Protein AF-A0A9E4Q6A4-F1 (afdb_monomer_lite)

pLDDT: mean 82.92, std 19.3, range [40.25, 98.31]

Foldseek 3Di:
DDDPDPPDQPADLLLLQLLLCLLCLCVPFQVVCCVPPDPPPVSLVCSLVSLCVQLVVCLVVVNLQSVLSSNVSSVLSVLLSVLRVQLVVCVVPVVRNVVSVVVSVVSSVLSNVSSVCSNSNHDDADPPCRVVSSVVSVVVSP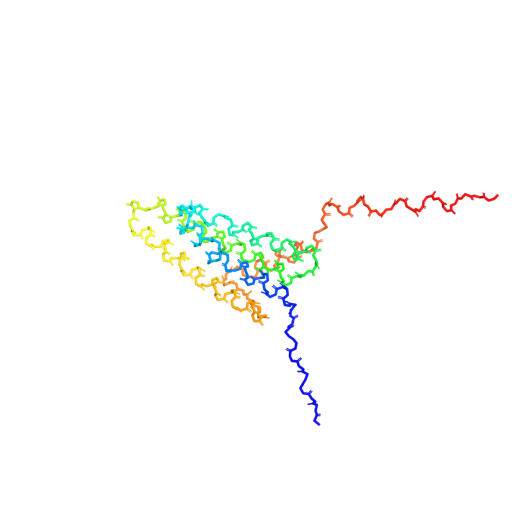DDDPPPPPDDDPPPPPPPDDD

Radius of gyration: 21.28 Å; chains: 1; bounding box: 81×31×68 Å

Structure (mmCIF, N/CA/C/O backbone):
data_AF-A0A9E4Q6A4-F1
#
_entry.id   AF-A0A9E4Q6A4-F1
#
loop_
_atom_site.group_PDB
_atom_site.id
_atom_site.type_symbol
_atom_site.label_atom_id
_atom_site.label_alt_id
_atom_site.label_comp_id
_atom_site.label_asym_id
_atom_site.label_entity_id
_atom_site.label_seq_id
_atom_site.pdbx_PDB_ins_code
_atom_site.Cartn_x
_atom_site.Cartn_y
_atom_site.Cartn_z
_atom_site.occupancy
_atom_site.B_iso_or_equiv
_atom_site.auth_seq_id
_atom_site.auth_comp_id
_atom_site.auth_asym_id
_atom_site.auth_atom_id
_atom_site.pdbx_PDB_model_num
ATOM 1 N N . MET A 1 1 ? -1.213 -2.544 -46.686 1.00 44.03 1 MET A N 1
ATOM 2 C CA . MET A 1 1 ? -1.737 -2.815 -45.328 1.00 44.03 1 MET A CA 1
ATOM 3 C C . MET A 1 1 ? -0.562 -3.008 -44.377 1.00 44.03 1 MET A C 1
ATOM 5 O O . MET A 1 1 ? 0.180 -3.966 -44.551 1.00 44.03 1 MET A O 1
ATOM 9 N N . ARG A 1 2 ? -0.339 -2.091 -43.422 1.00 42.56 2 ARG A N 1
ATOM 10 C CA . ARG A 1 2 ? 0.603 -2.327 -42.311 1.00 42.56 2 ARG A CA 1
ATOM 11 C C . ARG A 1 2 ? -0.018 -3.387 -41.399 1.00 42.56 2 ARG A C 1
ATOM 13 O O . ARG A 1 2 ? -1.172 -3.226 -41.010 1.00 42.56 2 ARG A O 1
ATOM 20 N N . LYS A 1 3 ? 0.718 -4.455 -41.075 1.00 40.25 3 LYS A N 1
ATOM 21 C CA . LYS A 1 3 ? 0.334 -5.345 -39.969 1.00 40.25 3 LYS A CA 1
ATOM 22 C C . LYS A 1 3 ? 0.205 -4.478 -38.706 1.00 40.25 3 LYS A C 1
ATOM 24 O O . LYS A 1 3 ? 1.105 -3.663 -38.490 1.00 40.25 3 LYS A O 1
ATOM 29 N N . PRO A 1 4 ? -0.869 -4.600 -37.906 1.00 48.72 4 PRO A N 1
ATOM 30 C CA . PRO A 1 4 ? -0.886 -3.970 -36.597 1.00 48.72 4 PRO A CA 1
ATOM 31 C C . PRO A 1 4 ? 0.289 -4.557 -35.813 1.00 48.72 4 PRO A C 1
ATOM 33 O O . PRO A 1 4 ? 0.402 -5.779 -35.691 1.00 48.72 4 PRO A O 1
ATOM 36 N N . GLU A 1 5 ? 1.210 -3.702 -35.369 1.00 50.47 5 GLU A N 1
ATOM 37 C CA . GLU A 1 5 ? 2.232 -4.135 -34.424 1.00 50.47 5 GLU A CA 1
ATOM 38 C C . GLU A 1 5 ? 1.514 -4.721 -33.205 1.00 50.47 5 GLU A C 1
ATOM 40 O O . GLU A 1 5 ? 0.517 -4.143 -32.753 1.00 50.47 5 GLU A O 1
ATOM 45 N N . PRO A 1 6 ? 1.954 -5.881 -32.686 1.00 44.22 6 PRO A N 1
ATOM 46 C CA . PRO A 1 6 ? 1.405 -6.375 -31.440 1.00 44.22 6 PRO A CA 1
ATOM 47 C C . PRO A 1 6 ? 1.612 -5.272 -30.406 1.00 44.22 6 PRO A C 1
ATOM 49 O O . PRO A 1 6 ? 2.735 -4.809 -30.224 1.00 44.22 6 PRO A O 1
ATOM 52 N N . ALA A 1 7 ? 0.527 -4.825 -29.771 1.00 47.56 7 ALA A N 1
ATOM 53 C CA . ALA A 1 7 ? 0.570 -3.853 -28.690 1.00 47.56 7 ALA A CA 1
ATOM 54 C C . ALA A 1 7 ? 1.338 -4.473 -27.513 1.00 47.56 7 ALA A C 1
ATOM 56 O O . ALA A 1 7 ? 0.759 -5.044 -26.589 1.00 47.56 7 ALA A O 1
ATOM 57 N N . THR A 1 8 ? 2.667 -4.450 -27.578 1.00 53.56 8 THR A N 1
ATOM 58 C CA . THR A 1 8 ? 3.526 -4.851 -26.476 1.00 53.56 8 THR A CA 1
ATOM 59 C C . THR A 1 8 ? 3.247 -3.870 -25.356 1.00 53.56 8 THR A C 1
ATOM 61 O O . THR A 1 8 ? 3.462 -2.669 -25.525 1.00 53.56 8 THR A O 1
ATOM 64 N N . ALA A 1 9 ? 2.708 -4.370 -24.241 1.00 57.81 9 ALA A N 1
ATOM 65 C CA . ALA A 1 9 ? 2.470 -3.553 -23.061 1.00 57.81 9 ALA A CA 1
ATOM 66 C C . ALA A 1 9 ? 3.745 -2.740 -22.753 1.00 57.81 9 ALA A C 1
ATOM 68 O O . ALA A 1 9 ? 4.829 -3.329 -22.737 1.00 57.81 9 ALA A O 1
ATOM 69 N N . PRO A 1 10 ? 3.638 -1.420 -22.528 1.00 69.75 10 PRO A N 1
ATOM 70 C CA . PRO A 1 10 ? 4.793 -0.517 -22.475 1.00 69.75 10 PRO A CA 1
ATOM 71 C C . PRO A 1 10 ? 5.770 -0.826 -21.329 1.00 69.75 10 PRO A C 1
ATOM 73 O O . PRO A 1 10 ? 6.907 -0.360 -21.347 1.00 69.75 10 PRO A O 1
ATOM 76 N N . TYR A 1 11 ? 5.350 -1.639 -20.353 1.00 84.19 11 TYR A N 1
ATOM 77 C CA . TYR A 1 11 ? 6.129 -2.018 -19.177 1.00 84.19 11 TYR A CA 1
ATOM 78 C C . TYR A 1 11 ? 6.289 -3.531 -19.058 1.00 84.19 11 TYR A C 1
ATOM 80 O O . TYR A 1 11 ? 5.401 -4.312 -19.422 1.00 84.19 11 TYR A O 1
ATOM 88 N N . SER A 1 12 ? 7.415 -3.951 -18.479 1.00 89.31 12 SER A N 1
ATOM 89 C CA . SER A 1 12 ? 7.722 -5.368 -18.304 1.00 89.31 12 SER A CA 1
ATOM 90 C C . SER A 1 12 ? 6.685 -6.071 -17.416 1.00 89.31 12 SER A C 1
ATOM 92 O O . SER A 1 12 ? 6.139 -5.496 -16.473 1.00 89.31 12 SER A O 1
ATOM 94 N N . ILE A 1 13 ? 6.433 -7.361 -17.674 1.00 92.44 13 ILE A N 1
ATOM 95 C CA . ILE A 1 13 ? 5.513 -8.180 -16.858 1.00 92.44 13 ILE A CA 1
ATOM 96 C C . ILE A 1 13 ? 5.923 -8.159 -15.377 1.00 92.44 13 ILE A C 1
ATOM 98 O O . ILE A 1 13 ? 5.068 -8.160 -14.492 1.00 92.44 13 ILE A O 1
ATOM 102 N N . ILE A 1 14 ? 7.230 -8.117 -15.109 1.00 93.62 14 ILE A N 1
ATOM 103 C CA . ILE A 1 14 ? 7.789 -8.078 -13.756 1.00 93.62 14 ILE A CA 1
ATOM 104 C C . ILE A 1 14 ? 7.408 -6.770 -13.055 1.00 93.62 14 ILE A C 1
ATOM 106 O O . ILE A 1 14 ? 6.966 -6.813 -11.907 1.00 93.62 14 ILE A O 1
ATOM 110 N N . GLU A 1 15 ? 7.533 -5.625 -13.733 1.00 93.50 15 GLU A N 1
ATOM 111 C CA . GLU A 1 15 ? 7.098 -4.340 -13.181 1.00 93.50 15 GLU A CA 1
ATOM 112 C C . GLU A 1 15 ? 5.597 -4.325 -12.919 1.00 93.50 15 GLU A C 1
ATOM 114 O O . GLU A 1 15 ? 5.175 -3.974 -11.822 1.00 93.50 15 GLU A O 1
ATOM 119 N N . ARG A 1 16 ? 4.792 -4.767 -13.890 1.00 94.94 16 ARG A N 1
ATOM 120 C CA . ARG A 1 16 ? 3.326 -4.789 -13.778 1.00 94.94 16 ARG A CA 1
ATOM 121 C C . ARG A 1 16 ? 2.862 -5.607 -12.579 1.00 94.94 16 ARG A C 1
ATOM 123 O O . ARG A 1 16 ? 2.084 -5.131 -11.757 1.00 94.94 16 ARG A O 1
ATOM 130 N N . ARG A 1 17 ? 3.387 -6.828 -12.441 1.00 96.00 17 ARG A N 1
ATOM 131 C CA . ARG A 1 17 ? 3.049 -7.726 -11.329 1.00 96.00 17 ARG A CA 1
ATOM 132 C C . ARG A 1 17 ? 3.532 -7.186 -9.990 1.00 96.00 17 ARG A C 1
ATOM 134 O O . ARG A 1 17 ? 2.765 -7.198 -9.036 1.00 96.00 17 ARG A O 1
ATOM 141 N N . GLY A 1 18 ? 4.775 -6.710 -9.900 1.00 95.50 18 GLY A N 1
ATOM 142 C CA . GL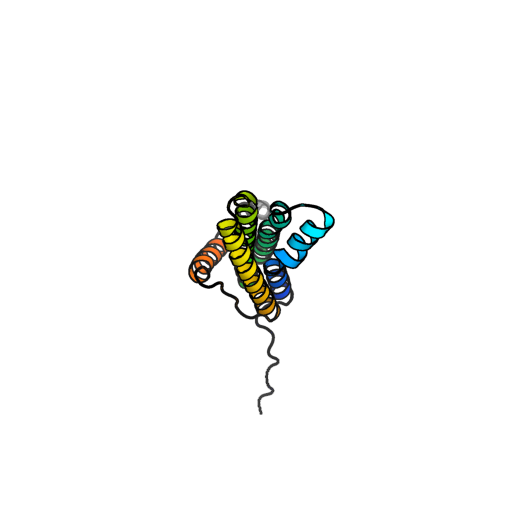Y A 1 18 ? 5.293 -6.204 -8.628 1.00 95.50 18 GLY A CA 1
ATOM 143 C C . GLY A 1 18 ? 4.566 -4.940 -8.165 1.00 95.50 18 GLY A C 1
ATOM 144 O O . GLY A 1 18 ? 4.210 -4.850 -6.994 1.00 95.50 18 GLY A O 1
ATOM 145 N N . SER A 1 19 ? 4.263 -4.011 -9.074 1.00 95.62 19 SER A N 1
ATOM 146 C CA . SER A 1 19 ? 3.440 -2.833 -8.773 1.00 95.62 19 SER A CA 1
ATOM 147 C C . SER A 1 19 ? 2.028 -3.233 -8.340 1.00 95.62 19 SER A C 1
ATOM 149 O O . SER A 1 19 ? 1.553 -2.776 -7.301 1.00 95.62 19 SER A O 1
ATOM 151 N N . SER A 1 20 ? 1.395 -4.164 -9.060 1.00 97.06 20 SER A N 1
ATOM 152 C CA . SER A 1 20 ? 0.073 -4.693 -8.712 1.00 97.06 20 SER A CA 1
ATOM 153 C C . SER A 1 20 ? 0.040 -5.297 -7.305 1.00 97.06 20 SER A C 1
ATOM 155 O O . SER A 1 20 ? -0.842 -4.959 -6.512 1.00 97.06 20 SER A O 1
ATOM 157 N N . VAL A 1 21 ? 1.040 -6.113 -6.951 1.00 97.50 21 VAL A N 1
ATOM 158 C CA . VAL A 1 21 ? 1.191 -6.690 -5.605 1.00 97.50 21 VAL A CA 1
ATOM 159 C C . VAL A 1 21 ? 1.399 -5.603 -4.551 1.00 97.50 21 VAL A C 1
ATOM 161 O O . VAL A 1 21 ? 0.794 -5.676 -3.485 1.00 97.50 21 VAL A O 1
ATOM 164 N N . ALA A 1 22 ? 2.201 -4.574 -4.839 1.00 97.38 22 ALA A N 1
ATOM 165 C CA . ALA A 1 22 ? 2.420 -3.469 -3.908 1.00 97.38 22 ALA A CA 1
ATOM 166 C C . ALA A 1 22 ? 1.102 -2.744 -3.569 1.00 97.38 22 ALA A C 1
ATOM 168 O O . ALA A 1 22 ? 0.819 -2.477 -2.399 1.00 97.38 22 ALA A O 1
ATOM 169 N N . HIS A 1 23 ? 0.255 -2.476 -4.569 1.00 97.56 23 HIS A N 1
ATOM 170 C CA . HIS A 1 23 ? -1.062 -1.862 -4.359 1.00 97.56 23 HIS A CA 1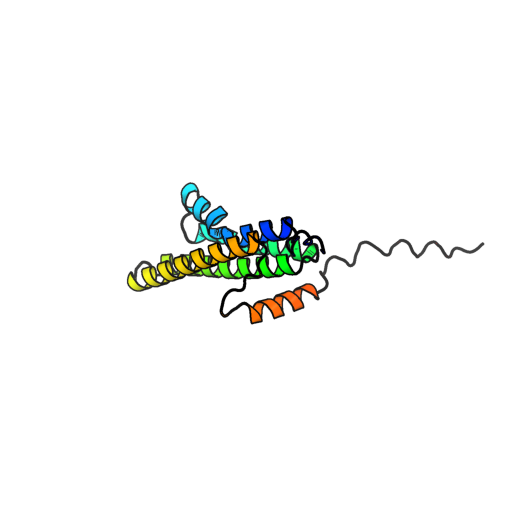
ATOM 171 C C . HIS A 1 23 ? -2.073 -2.807 -3.693 1.00 97.56 23 HIS A C 1
ATOM 173 O O . HIS A 1 23 ? -2.928 -2.349 -2.933 1.00 97.56 23 HIS A O 1
ATOM 179 N N . ALA A 1 24 ? -1.965 -4.115 -3.926 1.00 97.56 24 ALA A N 1
ATOM 180 C CA . ALA A 1 24 ? -2.813 -5.130 -3.304 1.00 97.56 24 ALA A CA 1
ATOM 181 C C . ALA A 1 24 ? -2.333 -5.570 -1.908 1.00 97.56 24 ALA A C 1
ATOM 183 O O . ALA A 1 24 ? -2.911 -6.493 -1.341 1.00 97.56 24 ALA A O 1
ATOM 184 N N . GLY A 1 25 ? -1.314 -4.925 -1.325 1.00 96.62 25 GLY A N 1
ATOM 185 C CA . GLY A 1 25 ? -0.703 -5.340 -0.056 1.00 96.62 25 GLY A CA 1
ATOM 186 C C . GLY A 1 25 ? -1.704 -5.552 1.086 1.00 96.62 25 GLY A C 1
ATOM 187 O O . GLY A 1 25 ? -1.676 -6.589 1.739 1.00 96.62 25 GLY A O 1
ATOM 188 N N . ALA A 1 26 ? -2.655 -4.636 1.276 1.00 96.38 26 ALA A N 1
ATOM 189 C CA . ALA A 1 26 ? -3.733 -4.803 2.254 1.00 96.38 26 ALA A CA 1
ATOM 190 C C . ALA A 1 26 ? -4.563 -6.086 2.044 1.00 96.38 26 ALA A C 1
ATOM 192 O O . ALA A 1 26 ? -4.918 -6.735 3.020 1.00 96.38 26 ALA A O 1
ATOM 193 N N . LEU A 1 27 ? -4.837 -6.481 0.796 1.00 98.00 27 LEU A N 1
ATOM 194 C CA . LEU A 1 27 ? -5.592 -7.698 0.479 1.00 98.00 27 LEU A CA 1
ATOM 195 C C . LEU A 1 27 ? -4.739 -8.962 0.617 1.00 98.00 27 LEU A C 1
ATOM 197 O O . LEU A 1 27 ? -5.217 -9.971 1.117 1.00 98.00 27 LEU A O 1
ATOM 201 N N . LEU A 1 28 ? -3.490 -8.916 0.153 1.00 97.81 28 LEU A N 1
ATOM 202 C CA . LEU A 1 28 ? -2.616 -10.090 0.069 1.00 97.81 28 LEU A CA 1
ATOM 203 C C . LEU A 1 28 ? -1.848 -10.376 1.363 1.00 97.81 28 LEU A C 1
ATOM 205 O O . LEU A 1 28 ? -1.373 -11.490 1.553 1.00 97.81 28 LEU A O 1
ATOM 209 N N . ILE A 1 29 ? -1.684 -9.370 2.223 1.00 97.25 29 ILE A N 1
ATOM 210 C CA . ILE A 1 29 ? -0.889 -9.449 3.453 1.00 97.25 29 ILE A CA 1
ATOM 211 C C . ILE A 1 29 ? -1.744 -9.026 4.645 1.00 97.25 29 ILE A C 1
ATOM 213 O O . ILE A 1 29 ? -1.936 -9.821 5.557 1.00 97.25 29 ILE A O 1
ATOM 217 N N . GLY A 1 30 ? -2.294 -7.808 4.619 1.00 96.69 30 GLY A N 1
ATOM 218 C CA . GLY A 1 30 ? -3.015 -7.232 5.760 1.00 96.69 30 GLY A CA 1
ATOM 219 C C . GLY A 1 30 ? -4.201 -8.079 6.225 1.00 96.69 30 GLY A C 1
ATOM 220 O O . GLY A 1 30 ? -4.236 -8.516 7.371 1.00 96.69 30 GLY A O 1
ATOM 221 N N . ILE A 1 31 ? -5.142 -8.364 5.321 1.00 96.31 31 ILE A N 1
ATOM 222 C CA . ILE A 1 31 ? -6.339 -9.166 5.612 1.00 96.31 31 ILE A CA 1
ATOM 223 C C . ILE A 1 31 ? -5.971 -10.591 6.060 1.00 96.31 31 ILE A C 1
ATOM 225 O O . ILE A 1 31 ? -6.450 -10.999 7.115 1.00 96.31 31 ILE A O 1
ATOM 229 N N . PRO A 1 32 ? -5.110 -11.350 5.351 1.00 97.69 32 PRO A N 1
ATOM 230 C CA . PRO A 1 32 ? -4.665 -12.656 5.832 1.00 97.69 32 PRO A CA 1
ATOM 231 C C . PRO A 1 32 ? -4.028 -12.605 7.224 1.00 97.69 32 PRO A C 1
ATOM 233 O O . PRO A 1 32 ? -4.344 -13.442 8.065 1.00 97.69 32 PRO A O 1
ATOM 236 N N . LEU A 1 33 ? -3.183 -11.607 7.509 1.00 97.25 33 LEU A N 1
ATOM 237 C CA . LEU A 1 33 ? -2.620 -11.436 8.849 1.00 97.25 33 LEU A CA 1
ATOM 238 C C . LEU A 1 33 ? -3.709 -11.167 9.889 1.00 97.25 33 LEU A C 1
ATOM 240 O O . LEU A 1 33 ? -3.637 -11.743 10.969 1.00 97.25 33 LEU A O 1
ATOM 244 N N . THR A 1 34 ? -4.734 -10.380 9.552 1.00 96.56 34 THR A N 1
ATOM 245 C CA . THR A 1 34 ? -5.904 -10.176 10.417 1.00 96.56 34 THR A CA 1
ATOM 246 C C . THR A 1 34 ? -6.664 -11.457 10.714 1.00 96.56 34 THR A C 1
ATOM 248 O O . THR A 1 34 ? -7.034 -11.694 11.855 1.00 96.56 34 THR A O 1
ATOM 251 N N . VAL A 1 35 ? -6.895 -12.292 9.705 1.00 95.94 35 VAL A N 1
ATOM 252 C CA . VAL A 1 35 ? -7.706 -13.505 9.870 1.00 95.94 35 VAL A CA 1
ATOM 253 C C . VAL A 1 35 ? -6.983 -14.571 10.694 1.00 95.94 35 VAL A C 1
ATOM 255 O O . VAL A 1 35 ? -7.632 -15.299 11.440 1.00 95.94 35 VAL A O 1
ATOM 258 N N . PHE A 1 36 ? -5.659 -14.687 10.556 1.00 96.06 36 PHE A N 1
ATOM 259 C CA . PHE A 1 36 ? -4.926 -15.843 11.078 1.00 96.06 36 PHE A CA 1
ATOM 260 C C . PHE A 1 36 ? -3.948 -15.540 12.222 1.00 96.06 36 PHE A C 1
ATOM 262 O O . PHE A 1 36 ? -3.583 -16.477 12.929 1.00 96.06 36 PHE A O 1
ATOM 269 N N . PHE A 1 37 ? -3.484 -14.294 12.403 1.00 95.31 37 PHE A N 1
ATOM 270 C CA . PHE A 1 37 ? -2.304 -14.038 13.247 1.00 95.31 37 PHE A CA 1
ATOM 271 C C . PHE A 1 37 ? -2.351 -12.794 14.147 1.00 95.31 37 PHE A C 1
ATOM 273 O O . PHE A 1 37 ? -1.837 -12.861 15.261 1.00 95.31 37 PHE A O 1
ATOM 280 N N . LEU A 1 38 ? -2.858 -11.649 13.676 1.00 95.06 38 LEU A N 1
ATOM 281 C CA . LEU A 1 38 ? -2.672 -10.344 14.328 1.00 95.06 38 LEU A CA 1
ATOM 282 C C . LEU A 1 38 ? -3.916 -9.466 14.234 1.00 95.06 38 LEU A C 1
ATOM 284 O O . LEU A 1 38 ? -4.444 -9.267 13.149 1.00 95.06 38 LEU A O 1
ATOM 288 N N . ASP A 1 39 ? -4.295 -8.807 15.321 1.00 94.88 39 ASP A N 1
ATOM 289 C CA . ASP A 1 39 ? -5.392 -7.842 15.273 1.00 94.88 39 ASP A CA 1
ATOM 290 C C . ASP A 1 39 ? -5.002 -6.531 14.553 1.00 94.88 39 ASP A C 1
ATOM 292 O O . ASP A 1 39 ? -3.830 -6.117 14.545 1.00 94.88 39 ASP A O 1
ATOM 296 N N . PRO A 1 40 ? -5.976 -5.824 13.947 1.00 93.56 40 PRO A N 1
ATOM 297 C CA . PRO A 1 40 ? -5.772 -4.460 13.484 1.00 93.56 40 PRO A CA 1
ATOM 298 C C . PRO A 1 40 ? -5.371 -3.526 14.644 1.00 93.56 40 PRO A C 1
ATOM 300 O O . PRO A 1 40 ? -5.839 -3.694 15.768 1.00 93.56 40 PRO A O 1
ATOM 303 N N . PRO A 1 41 ? -4.539 -2.502 14.388 1.00 95.94 41 PRO A N 1
ATOM 304 C CA . PRO A 1 41 ? -4.010 -2.118 13.080 1.00 95.94 41 PRO A CA 1
ATOM 305 C C . PRO A 1 41 ? -2.727 -2.862 12.681 1.00 95.94 41 PRO A C 1
ATOM 307 O O . PRO A 1 41 ? -2.268 -2.721 11.548 1.00 95.94 41 PRO A O 1
ATOM 310 N N . PHE A 1 42 ? -2.117 -3.624 13.592 1.00 96.94 42 PHE A N 1
ATOM 311 C CA . PHE A 1 42 ? -0.758 -4.145 13.427 1.00 96.94 42 PHE A CA 1
ATOM 312 C C . PHE A 1 42 ? -0.626 -5.166 12.296 1.00 96.94 42 PHE A C 1
ATOM 314 O O . PHE A 1 42 ? 0.427 -5.230 11.661 1.00 96.94 42 PHE A O 1
ATOM 321 N N . SER A 1 43 ? -1.702 -5.876 11.960 1.00 97.06 43 SER A N 1
ATOM 322 C CA . SER A 1 43 ? -1.770 -6.718 10.761 1.00 97.06 43 SER A CA 1
ATOM 323 C C . SER A 1 43 ? -1.459 -5.972 9.454 1.00 97.06 43 SER A C 1
ATOM 325 O O . SER A 1 43 ? -0.928 -6.568 8.520 1.00 97.06 43 SER A O 1
ATOM 327 N N . PHE A 1 44 ? -1.723 -4.662 9.378 1.00 97.19 44 PHE A N 1
ATOM 328 C CA . PHE A 1 44 ? -1.465 -3.837 8.191 1.00 97.19 44 PHE A CA 1
ATOM 329 C C . PHE A 1 44 ? -0.075 -3.187 8.181 1.00 97.19 44 PHE A C 1
ATOM 331 O O . PHE A 1 44 ? 0.336 -2.651 7.151 1.00 97.19 44 PHE A O 1
ATOM 338 N N . ALA A 1 45 ? 0.679 -3.246 9.283 1.00 97.44 45 ALA A N 1
ATOM 339 C CA . ALA A 1 45 ? 2.001 -2.623 9.386 1.00 97.44 45 ALA A CA 1
ATOM 340 C C . ALA A 1 45 ? 3.030 -3.128 8.342 1.00 97.44 45 ALA A C 1
ATOM 342 O O . ALA A 1 45 ? 3.810 -2.314 7.837 1.00 97.44 45 ALA A O 1
ATOM 343 N N . PRO A 1 46 ? 3.046 -4.418 7.940 1.00 97.81 46 PRO A N 1
ATOM 344 C CA . PRO A 1 46 ? 3.980 -4.900 6.918 1.00 97.81 46 PRO A CA 1
ATOM 345 C C . PRO A 1 46 ? 3.691 -4.375 5.504 1.00 97.81 46 PRO A C 1
ATOM 347 O O . PRO A 1 46 ? 4.607 -4.291 4.685 1.00 97.81 46 PRO A O 1
ATOM 350 N N . CYS A 1 47 ? 2.442 -4.009 5.199 1.00 97.81 47 CYS A N 1
ATOM 351 C CA . CYS A 1 47 ? 2.005 -3.599 3.862 1.00 97.81 47 CYS A CA 1
ATOM 352 C C . CYS A 1 47 ? 2.830 -2.432 3.273 1.00 97.81 47 CYS A C 1
ATOM 354 O O . CYS A 1 47 ? 3.387 -2.601 2.181 1.00 97.81 47 CYS A O 1
ATOM 356 N N . PRO A 1 48 ? 2.984 -1.272 3.953 1.00 97.50 48 PRO A N 1
ATOM 357 C CA . PRO A 1 48 ? 3.797 -0.170 3.434 1.00 97.50 48 PRO A CA 1
ATOM 358 C C . PRO A 1 48 ? 5.276 -0.527 3.285 1.00 97.50 48 PRO A C 1
ATOM 360 O O . PRO A 1 48 ? 5.919 -0.069 2.336 1.00 97.50 48 PRO A O 1
ATOM 363 N N . VAL A 1 49 ? 5.811 -1.359 4.185 1.00 97.94 49 VAL A N 1
ATOM 364 C CA . VAL A 1 49 ? 7.213 -1.799 4.160 1.00 97.94 49 VAL A CA 1
ATOM 365 C C . VAL A 1 49 ? 7.473 -2.676 2.942 1.00 97.94 49 VAL A C 1
ATOM 367 O O . VAL A 1 49 ? 8.414 -2.426 2.191 1.00 97.94 49 VAL A O 1
ATOM 370 N N . ILE A 1 50 ? 6.624 -3.673 2.696 1.00 98.06 50 ILE A N 1
ATOM 371 C CA . ILE A 1 50 ? 6.771 -4.580 1.554 1.00 98.06 50 ILE A CA 1
ATOM 372 C C . ILE A 1 50 ? 6.631 -3.809 0.237 1.00 98.06 50 ILE A C 1
ATOM 374 O O . ILE A 1 50 ? 7.472 -3.962 -0.650 1.00 98.06 50 ILE A O 1
ATOM 378 N N . ALA A 1 51 ? 5.651 -2.909 0.130 1.00 97.62 51 ALA A N 1
ATOM 379 C CA . ALA A 1 51 ? 5.509 -2.036 -1.034 1.00 97.62 51 ALA A CA 1
ATOM 380 C C . ALA A 1 51 ? 6.756 -1.153 -1.260 1.00 97.62 51 ALA A C 1
ATOM 382 O O . ALA A 1 51 ? 7.238 -1.036 -2.390 1.00 97.62 51 ALA A O 1
ATOM 383 N N . TYR A 1 52 ? 7.352 -0.607 -0.192 1.00 97.69 52 TYR A N 1
ATOM 384 C CA . TYR A 1 52 ? 8.612 0.139 -0.279 1.00 97.69 52 TYR A CA 1
ATOM 385 C C . TYR A 1 52 ? 9.782 -0.734 -0.754 1.00 97.69 52 TYR A C 1
ATOM 387 O O . TYR A 1 52 ? 10.589 -0.303 -1.581 1.00 97.69 52 TYR A O 1
ATOM 395 N N . LEU A 1 53 ? 9.892 -1.970 -0.261 1.00 98.00 53 LEU A N 1
ATOM 396 C CA . LEU A 1 53 ? 10.942 -2.902 -0.679 1.00 98.00 53 LEU A CA 1
ATOM 397 C C . LEU A 1 53 ? 10.811 -3.278 -2.160 1.00 98.00 53 LEU A C 1
ATOM 399 O O . LEU A 1 53 ? 11.826 -3.342 -2.862 1.00 98.00 53 LEU A O 1
ATOM 403 N N . ILE A 1 54 ? 9.583 -3.443 -2.658 1.00 96.31 54 ILE A N 1
ATOM 404 C CA . ILE A 1 54 ? 9.299 -3.619 -4.088 1.00 96.31 54 ILE A CA 1
ATOM 405 C C . ILE A 1 54 ? 9.774 -2.388 -4.873 1.00 96.31 54 ILE A C 1
ATOM 407 O O . ILE A 1 54 ? 10.552 -2.523 -5.821 1.00 96.31 54 ILE A O 1
ATOM 411 N N . ALA A 1 55 ? 9.401 -1.183 -4.434 1.00 94.88 55 ALA A N 1
ATOM 412 C CA . ALA A 1 55 ? 9.825 0.067 -5.065 1.00 94.88 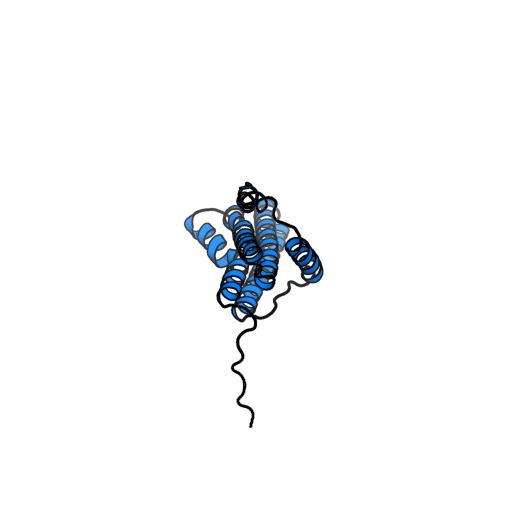55 ALA A CA 1
ATOM 413 C C . ALA A 1 55 ? 11.357 0.201 -5.122 1.00 94.88 55 ALA A C 1
ATOM 415 O O . ALA A 1 55 ? 11.941 0.533 -6.158 1.00 94.88 55 ALA A O 1
ATOM 416 N N . ARG A 1 56 ? 12.034 -0.120 -4.014 1.00 94.56 56 ARG A N 1
ATOM 417 C CA . ARG A 1 56 ? 13.497 -0.122 -3.909 1.00 94.56 56 ARG A CA 1
ATOM 418 C C . ARG A 1 56 ? 14.134 -1.145 -4.849 1.00 94.56 56 ARG A C 1
ATOM 420 O O . ARG A 1 56 ? 15.163 -0.843 -5.453 1.00 94.56 56 ARG A O 1
ATOM 427 N N . SER A 1 57 ? 13.545 -2.333 -4.981 1.00 95.00 57 SER A N 1
ATOM 428 C CA . SER A 1 57 ? 14.005 -3.372 -5.909 1.00 95.00 57 SER A CA 1
ATOM 429 C C . SER A 1 57 ? 13.954 -2.886 -7.360 1.00 95.00 57 SER A C 1
ATOM 431 O O . SER A 1 57 ? 14.945 -3.006 -8.083 1.00 95.00 57 SER A O 1
ATOM 433 N N . PHE A 1 58 ? 12.853 -2.249 -7.769 1.00 93.69 58 PHE A N 1
ATOM 434 C CA . PHE A 1 58 ? 12.727 -1.657 -9.103 1.00 93.69 58 PHE A CA 1
ATOM 435 C C . PHE A 1 58 ? 13.713 -0.514 -9.337 1.00 93.69 58 PHE A C 1
ATOM 437 O O . PHE A 1 58 ? 14.399 -0.495 -10.361 1.00 93.69 58 PHE A O 1
ATOM 444 N N . ARG A 1 59 ? 13.880 0.378 -8.353 1.00 91.56 59 ARG A N 1
ATOM 445 C CA . ARG A 1 59 ? 14.851 1.477 -8.431 1.00 91.56 59 ARG A CA 1
ATOM 446 C C . ARG A 1 59 ? 16.272 0.964 -8.672 1.00 91.56 59 ARG A C 1
ATOM 448 O O . ARG A 1 59 ? 16.967 1.473 -9.546 1.00 91.56 59 ARG A O 1
ATOM 455 N N . ARG A 1 60 ? 16.693 -0.087 -7.956 1.00 89.94 60 ARG A N 1
ATOM 456 C CA . ARG A 1 60 ? 18.020 -0.715 -8.127 1.00 89.94 60 ARG A CA 1
ATOM 457 C C . ARG A 1 60 ? 18.249 -1.276 -9.531 1.00 89.94 60 ARG A C 1
ATOM 459 O O . ARG A 1 60 ? 19.384 -1.304 -9.995 1.00 89.94 60 ARG A O 1
ATOM 466 N N . ARG A 1 61 ? 17.178 -1.689 -10.211 1.00 89.75 61 ARG A N 1
ATOM 467 C CA . ARG A 1 61 ? 17.195 -2.192 -11.593 1.00 89.75 61 ARG A CA 1
ATOM 468 C C . ARG A 1 61 ? 16.983 -1.091 -12.640 1.00 89.75 61 ARG A C 1
ATOM 470 O O . ARG A 1 61 ? 16.889 -1.409 -13.817 1.00 89.75 61 ARG A O 1
ATOM 477 N N . LYS A 1 62 ? 16.919 0.184 -12.227 1.00 87.88 62 LYS A N 1
ATOM 478 C CA . LYS A 1 62 ? 16.610 1.350 -13.079 1.00 87.88 62 LYS A CA 1
ATOM 479 C C . LYS A 1 62 ? 15.239 1.271 -13.769 1.00 87.88 62 LYS A C 1
ATOM 481 O O . LYS A 1 62 ? 15.034 1.853 -14.828 1.00 87.88 62 LYS A O 1
ATOM 486 N N . LEU A 1 63 ? 14.290 0.580 -13.143 1.00 88.12 63 LEU A N 1
ATOM 487 C CA . LEU A 1 63 ? 12.912 0.447 -13.610 1.00 88.12 63 LEU A CA 1
ATOM 488 C C . LEU A 1 63 ? 12.080 1.592 -13.020 1.00 88.12 63 LEU A C 1
ATOM 490 O O . LEU A 1 63 ? 11.522 1.478 -11.927 1.00 88.12 63 LEU A O 1
ATOM 494 N N . ALA A 1 64 ? 12.100 2.742 -13.700 1.00 88.19 64 ALA A N 1
ATOM 495 C CA . ALA A 1 64 ? 11.550 3.998 -13.186 1.00 88.19 64 ALA A CA 1
ATOM 496 C C . ALA A 1 64 ? 10.037 3.930 -12.937 1.00 88.19 64 ALA A C 1
ATOM 498 O O . ALA A 1 64 ? 9.566 4.403 -11.902 1.00 88.19 64 ALA A O 1
ATOM 499 N N . TRP A 1 65 ? 9.294 3.302 -13.852 1.00 90.31 65 TRP A N 1
ATOM 500 C CA . TRP A 1 65 ? 7.846 3.154 -13.735 1.00 90.31 65 TRP A CA 1
ATOM 501 C C . TRP A 1 65 ? 7.469 2.269 -12.544 1.00 90.31 65 TRP A C 1
ATOM 503 O O . TRP A 1 65 ? 6.737 2.714 -11.660 1.00 90.31 65 TRP A O 1
ATOM 513 N N . GLY A 1 66 ? 8.048 1.065 -12.447 1.00 91.25 66 GLY A N 1
ATOM 514 C CA . GLY A 1 66 ? 7.823 0.183 -11.299 1.00 91.25 66 GLY A CA 1
ATOM 515 C C . GLY A 1 66 ? 8.215 0.830 -9.965 1.00 91.25 66 GLY A C 1
ATOM 516 O O . GLY A 1 66 ? 7.486 0.725 -8.979 1.00 91.25 66 GLY A O 1
ATOM 517 N N . ALA A 1 67 ? 9.339 1.554 -9.922 1.00 92.00 67 ALA A N 1
ATOM 518 C CA . ALA A 1 67 ? 9.774 2.264 -8.718 1.00 92.00 67 ALA A CA 1
ATOM 519 C C . ALA A 1 67 ? 8.775 3.353 -8.295 1.00 92.00 67 ALA A C 1
ATOM 521 O O . ALA A 1 67 ? 8.486 3.492 -7.107 1.00 92.00 67 ALA A O 1
ATOM 522 N N . PHE A 1 68 ? 8.226 4.100 -9.254 1.00 90.81 68 PHE A N 1
ATOM 523 C CA . PHE A 1 68 ? 7.217 5.123 -8.996 1.00 90.81 68 PHE A CA 1
ATOM 524 C C . PHE A 1 68 ? 5.907 4.521 -8.472 1.00 90.81 68 PHE A C 1
ATOM 526 O O . PHE A 1 68 ? 5.410 4.966 -7.437 1.00 90.81 68 PHE A O 1
ATOM 533 N N . GLN A 1 69 ? 5.388 3.479 -9.129 1.00 93.88 69 GLN A N 1
ATOM 534 C CA . GLN A 1 69 ? 4.164 2.794 -8.697 1.00 93.88 69 GLN A CA 1
ATOM 535 C C . GLN A 1 69 ? 4.333 2.154 -7.312 1.00 93.88 69 GLN A C 1
ATOM 537 O O . GLN A 1 69 ? 3.506 2.354 -6.426 1.00 93.88 69 GLN A O 1
ATOM 542 N N . GLY A 1 70 ? 5.463 1.484 -7.061 1.00 94.00 70 GLY A N 1
ATOM 543 C CA . GLY A 1 70 ? 5.772 0.922 -5.745 1.00 94.00 70 GLY A CA 1
ATOM 544 C C . GLY A 1 70 ? 5.853 1.978 -4.634 1.00 94.00 70 GLY A C 1
ATOM 545 O O . GLY A 1 70 ? 5.379 1.738 -3.524 1.00 94.00 70 GLY A O 1
ATOM 546 N N . MET A 1 71 ? 6.412 3.164 -4.912 1.00 94.25 71 MET A N 1
ATOM 547 C CA . MET A 1 71 ? 6.440 4.266 -3.938 1.00 94.25 71 MET A CA 1
ATOM 548 C C . MET A 1 71 ? 5.041 4.828 -3.663 1.00 94.25 71 MET A C 1
ATOM 550 O O . MET A 1 71 ? 4.716 5.084 -2.503 1.00 94.25 71 MET A O 1
ATOM 554 N N . GLN A 1 72 ? 4.205 4.991 -4.697 1.00 93.69 72 GLN A N 1
ATOM 555 C CA . GLN A 1 72 ? 2.800 5.375 -4.522 1.00 93.69 72 GLN A CA 1
ATOM 556 C C . GLN A 1 72 ? 2.054 4.356 -3.656 1.00 93.69 72 GLN A C 1
ATOM 558 O O . GLN A 1 72 ? 1.403 4.733 -2.683 1.00 93.69 72 GLN A O 1
ATOM 563 N N . ALA A 1 73 ? 2.197 3.068 -3.972 1.00 95.94 73 ALA A N 1
ATOM 564 C CA . ALA A 1 73 ? 1.603 1.988 -3.201 1.00 95.94 73 ALA A CA 1
ATOM 565 C C . ALA A 1 73 ? 2.061 2.012 -1.738 1.00 95.94 73 ALA A C 1
ATOM 567 O O . ALA A 1 73 ? 1.228 1.932 -0.845 1.00 95.94 73 ALA A O 1
ATOM 568 N N . SER A 1 74 ? 3.360 2.189 -1.472 1.00 97.19 74 SER A N 1
ATOM 569 C CA . SER A 1 74 ? 3.888 2.263 -0.103 1.00 97.19 74 SER A CA 1
ATOM 570 C C . SER A 1 74 ? 3.234 3.375 0.713 1.00 97.19 74 SER A C 1
ATOM 572 O O . SER A 1 74 ? 2.797 3.132 1.838 1.00 97.19 74 SER A O 1
ATOM 574 N N . LEU A 1 75 ? 3.094 4.569 0.132 1.00 95.81 75 LEU A N 1
ATOM 575 C CA . LEU A 1 75 ? 2.452 5.688 0.814 1.00 95.81 75 LEU A CA 1
ATOM 576 C C . LEU A 1 75 ? 0.965 5.422 1.082 1.00 95.81 75 LEU A C 1
ATOM 578 O O . LEU A 1 75 ? 0.472 5.712 2.169 1.00 95.81 75 LEU A O 1
ATOM 582 N N . ILE A 1 76 ? 0.245 4.847 0.120 1.00 96.25 76 ILE A N 1
ATOM 583 C CA . ILE A 1 76 ? -1.175 4.538 0.311 1.00 96.25 76 ILE A CA 1
ATOM 584 C C . ILE A 1 76 ? -1.390 3.415 1.320 1.00 96.25 76 ILE A C 1
ATOM 586 O O . ILE A 1 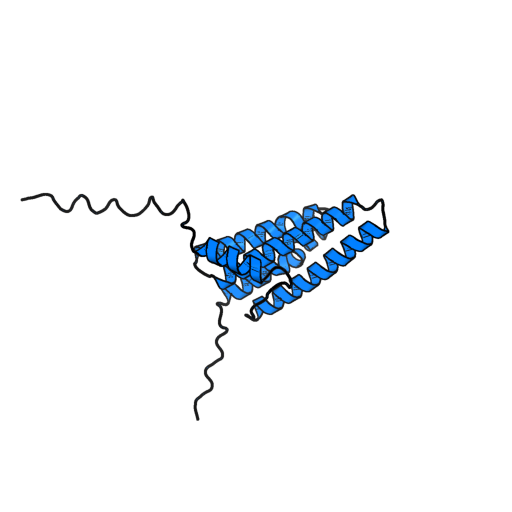76 ? -2.271 3.531 2.166 1.00 96.25 76 ILE A O 1
ATOM 590 N N . GLN A 1 77 ? -0.556 2.375 1.313 1.00 97.81 77 GLN A N 1
ATOM 591 C CA . GLN A 1 77 ? -0.593 1.340 2.346 1.00 97.81 77 GLN A CA 1
ATOM 592 C C . GLN A 1 77 ? -0.286 1.917 3.737 1.00 97.81 77 GLN A C 1
ATOM 594 O O . GLN A 1 77 ? -0.877 1.480 4.723 1.00 97.81 77 GLN A O 1
ATOM 599 N N . LEU A 1 78 ? 0.577 2.937 3.830 1.00 97.88 78 LEU A N 1
ATOM 600 C CA . LEU A 1 78 ? 0.827 3.650 5.084 1.00 97.88 78 LEU A CA 1
ATOM 601 C C . LEU A 1 78 ? -0.417 4.419 5.546 1.00 97.88 78 LEU A C 1
ATOM 603 O O . LEU A 1 78 ? -0.768 4.349 6.720 1.00 97.88 78 LEU A O 1
ATOM 607 N N . PHE A 1 79 ? -1.120 5.106 4.642 1.00 97.38 79 PHE A N 1
ATOM 608 C CA . PHE A 1 79 ? -2.381 5.769 4.987 1.00 97.38 79 PHE A CA 1
ATOM 609 C C . PHE A 1 79 ? -3.474 4.779 5.402 1.00 97.38 79 PHE A C 1
ATOM 611 O O . PHE A 1 79 ? -4.191 5.056 6.359 1.00 97.38 79 PHE A O 1
ATOM 618 N N . ILE A 1 80 ? -3.574 3.615 4.752 1.00 97.81 80 ILE A N 1
ATOM 619 C CA . ILE A 1 80 ? -4.490 2.542 5.172 1.00 97.81 80 ILE A CA 1
ATOM 620 C C . ILE A 1 80 ? -4.155 2.089 6.598 1.00 97.81 80 ILE A C 1
ATOM 622 O O . ILE A 1 80 ? -5.053 2.001 7.431 1.00 97.81 80 ILE A O 1
ATOM 626 N N . PHE A 1 81 ? -2.874 1.867 6.909 1.00 98.31 81 PHE A N 1
ATOM 627 C CA . PHE A 1 81 ? -2.436 1.527 8.265 1.00 98.31 81 PHE A CA 1
ATOM 628 C C . PHE A 1 81 ? -2.799 2.618 9.287 1.00 98.31 81 PHE A C 1
ATOM 630 O O . PHE A 1 81 ? -3.340 2.307 10.347 1.00 98.31 81 PHE A O 1
ATOM 637 N N . ILE A 1 82 ? -2.575 3.896 8.961 1.00 98.25 82 ILE A N 1
ATOM 638 C CA . ILE A 1 82 ? -2.933 5.028 9.831 1.00 98.25 82 ILE A CA 1
ATOM 639 C C . ILE A 1 82 ? -4.448 5.088 10.066 1.00 98.25 82 ILE A C 1
ATOM 641 O O . ILE A 1 82 ? -4.876 5.287 11.199 1.00 98.25 82 ILE A O 1
ATOM 645 N N . LEU A 1 83 ? -5.269 4.890 9.030 1.00 97.94 83 LEU A N 1
ATOM 646 C CA . LEU A 1 83 ? -6.731 4.896 9.152 1.00 97.94 83 LEU A CA 1
ATOM 647 C C . LEU A 1 83 ? -7.245 3.699 9.958 1.00 97.94 83 LEU A C 1
ATOM 649 O O . LEU A 1 83 ? -8.151 3.859 10.776 1.00 97.94 83 LEU A O 1
ATOM 653 N N . ALA A 1 84 ? -6.636 2.522 9.797 1.00 97.19 84 ALA A N 1
ATOM 654 C CA . ALA A 1 84 ? -6.925 1.365 10.639 1.00 97.19 84 ALA A CA 1
ATOM 655 C C . ALA A 1 84 ? -6.585 1.658 12.109 1.00 97.19 84 ALA A C 1
ATOM 657 O O . ALA A 1 84 ? -7.399 1.397 12.993 1.00 97.19 84 ALA A O 1
ATOM 658 N N . ALA A 1 85 ? -5.428 2.272 12.375 1.00 97.44 85 ALA A N 1
ATOM 659 C CA . ALA A 1 85 ? -5.039 2.667 13.725 1.00 97.44 85 ALA A CA 1
ATOM 660 C C . ALA A 1 85 ? -6.016 3.696 14.307 1.00 97.44 85 ALA A C 1
ATOM 662 O O . ALA A 1 85 ? -6.511 3.517 15.417 1.00 97.44 85 ALA A O 1
ATOM 663 N N . ALA A 1 86 ? -6.366 4.728 13.537 1.00 97.06 86 ALA A N 1
ATOM 664 C CA . ALA A 1 86 ? -7.334 5.742 13.940 1.00 97.06 86 ALA A CA 1
ATOM 665 C C . ALA A 1 86 ? -8.707 5.132 14.256 1.00 97.06 86 ALA A C 1
ATOM 667 O O . ALA A 1 86 ? -9.329 5.511 15.244 1.00 97.06 86 ALA A O 1
ATOM 668 N N . THR A 1 87 ? -9.151 4.142 13.479 1.00 97.44 87 THR A N 1
ATOM 669 C CA . THR A 1 87 ? -10.407 3.416 13.726 1.00 97.44 87 THR A CA 1
ATOM 670 C C . THR A 1 87 ? -10.376 2.688 15.071 1.00 97.44 87 THR A C 1
ATOM 672 O O . THR A 1 87 ? -11.312 2.809 15.857 1.00 97.44 87 THR A O 1
ATOM 675 N N . VAL A 1 88 ? -9.284 1.977 15.372 1.00 96.00 88 VAL A N 1
ATOM 676 C CA . VAL A 1 88 ? -9.131 1.219 16.626 1.00 96.00 88 VAL A CA 1
ATOM 677 C C . VAL A 1 88 ? -9.038 2.154 17.833 1.00 96.00 88 VAL A C 1
ATOM 679 O O . VAL A 1 88 ? -9.762 1.981 18.815 1.00 96.00 88 VAL A O 1
ATOM 682 N N . TYR A 1 89 ? -8.196 3.185 17.754 1.00 96.19 89 TYR A N 1
ATOM 683 C CA . TYR A 1 89 ? -7.954 4.095 18.875 1.00 96.19 89 TYR A CA 1
ATOM 684 C C . TYR A 1 89 ? -9.081 5.107 19.114 1.00 96.19 89 TYR A C 1
ATOM 686 O O . TYR A 1 89 ? -9.175 5.652 20.210 1.00 96.19 89 TYR A O 1
ATOM 694 N N . THR A 1 90 ? -9.967 5.336 18.139 1.00 95.38 90 THR A N 1
ATOM 695 C CA . THR A 1 90 ? -11.183 6.150 18.333 1.00 95.38 90 THR A CA 1
ATOM 696 C C . THR A 1 90 ? -12.448 5.321 18.548 1.00 95.38 90 THR A C 1
ATOM 698 O O . THR A 1 90 ? -13.542 5.880 18.558 1.00 95.38 90 THR A O 1
ATOM 701 N N . SER A 1 91 ? -12.322 4.012 18.801 1.00 91.00 91 SER A N 1
ATOM 702 C CA . SER A 1 91 ? -13.455 3.121 19.097 1.00 91.00 91 SER A CA 1
ATOM 703 C C . SER A 1 91 ? -14.412 3.600 20.208 1.00 91.00 91 SER A C 1
ATOM 705 O O . SER A 1 91 ? -15.611 3.360 20.054 1.00 91.00 91 SER A O 1
ATOM 707 N N . PRO A 1 92 ? -13.991 4.344 21.260 1.00 95.12 92 PRO A N 1
ATOM 708 C CA . PRO A 1 92 ? -14.930 4.905 22.240 1.00 95.12 92 PRO A CA 1
ATOM 709 C C . PRO A 1 92 ? -15.838 6.014 21.686 1.00 95.12 92 PRO A C 1
ATOM 711 O O . PRO A 1 92 ? -16.799 6.404 22.345 1.00 95.12 92 PRO A O 1
ATOM 714 N N . VAL A 1 93 ? -15.542 6.543 20.493 1.00 95.00 93 VAL A N 1
ATOM 715 C CA . VAL A 1 93 ? -16.323 7.572 19.797 1.00 95.00 93 VAL A CA 1
ATOM 716 C C . VAL A 1 93 ? -16.836 6.974 18.478 1.00 95.00 93 VAL A C 1
ATOM 718 O O . VAL A 1 93 ? -16.189 7.127 17.438 1.00 95.00 93 VAL A O 1
ATOM 721 N N . PRO A 1 94 ? -18.007 6.302 18.479 1.00 91.19 94 PRO A N 1
ATOM 722 C CA . PRO A 1 94 ? -18.455 5.465 17.361 1.00 91.19 94 PRO A CA 1
ATOM 723 C C . PRO A 1 94 ? -18.494 6.180 16.009 1.00 91.19 94 PRO A C 1
ATOM 725 O O . PRO A 1 94 ? -18.114 5.608 14.991 1.00 91.19 94 PRO A O 1
ATOM 728 N N . ASN A 1 95 ? -18.888 7.456 15.996 1.00 95.56 95 ASN A N 1
ATOM 729 C CA . ASN A 1 95 ? -18.944 8.249 14.769 1.00 95.56 95 ASN A CA 1
ATOM 730 C C . ASN A 1 95 ? -17.551 8.477 14.155 1.00 95.56 95 ASN A C 1
ATOM 732 O O . ASN A 1 95 ? -17.408 8.445 12.932 1.00 95.56 95 ASN A O 1
ATOM 736 N N . LEU A 1 96 ? -16.516 8.679 14.982 1.00 93.56 96 LEU A N 1
ATOM 737 C CA . LEU A 1 96 ? -15.140 8.843 14.503 1.00 93.56 96 LEU A CA 1
ATOM 738 C C . LEU A 1 96 ? -14.577 7.516 14.001 1.00 93.56 96 LEU A C 1
ATOM 740 O O . LEU A 1 96 ? -14.040 7.472 12.895 1.00 93.56 96 LEU A O 1
ATOM 744 N N . ALA A 1 97 ? -14.781 6.433 14.754 1.00 94.44 97 ALA A N 1
ATOM 745 C CA . ALA A 1 97 ? -14.367 5.099 14.333 1.00 94.44 97 ALA A CA 1
ATOM 746 C C . ALA A 1 97 ? -15.012 4.709 12.993 1.00 94.44 97 ALA A C 1
ATOM 748 O O . ALA A 1 97 ? -14.317 4.279 12.075 1.00 94.44 97 ALA A O 1
ATOM 749 N N . ALA A 1 98 ? -16.318 4.945 12.829 1.00 95.62 98 ALA A N 1
ATOM 750 C CA . ALA A 1 98 ? -17.020 4.709 11.570 1.00 95.62 98 ALA A CA 1
ATOM 751 C C . ALA A 1 98 ? -16.467 5.573 10.427 1.00 95.62 98 ALA A C 1
ATOM 753 O O . ALA A 1 98 ? -16.248 5.070 9.327 1.00 95.62 98 ALA A O 1
ATOM 754 N N . THR A 1 99 ? -16.182 6.854 10.686 1.00 96.94 99 THR A N 1
ATOM 755 C CA . THR A 1 99 ? -15.618 7.769 9.681 1.00 96.94 99 THR A CA 1
ATOM 756 C C . THR A 1 99 ? -14.256 7.282 9.185 1.00 96.94 99 THR A C 1
ATOM 758 O O . THR A 1 99 ? -14.044 7.179 7.975 1.00 96.94 99 THR A O 1
ATOM 761 N N . PHE A 1 100 ? -13.341 6.931 10.093 1.00 96.94 100 PHE A N 1
ATOM 762 C CA . PHE A 1 100 ? -12.023 6.415 9.716 1.00 96.94 100 PHE A CA 1
ATOM 763 C C . PHE A 1 100 ? -12.101 5.036 9.065 1.00 96.94 100 PHE A C 1
ATOM 765 O O . PHE A 1 100 ? -11.386 4.793 8.093 1.00 96.94 100 PHE A O 1
ATOM 772 N N . GLY A 1 101 ? -13.005 4.172 9.531 1.00 95.50 101 GLY A N 1
ATOM 773 C CA . GLY A 1 101 ? -13.237 2.855 8.947 1.00 95.50 101 GLY A CA 1
ATOM 774 C C . GLY A 1 101 ? -13.724 2.953 7.502 1.00 95.50 101 GLY A C 1
ATOM 775 O O . GLY A 1 101 ? -13.154 2.323 6.612 1.00 95.50 101 GLY A O 1
ATOM 776 N N . VAL A 1 102 ? -14.717 3.809 7.237 1.00 97.69 102 VAL A N 1
ATOM 777 C CA . VAL A 1 102 ? -15.225 4.065 5.880 1.00 97.69 102 VAL A CA 1
ATOM 778 C C . VAL A 1 102 ? -14.145 4.696 5.004 1.00 97.69 102 VAL A C 1
ATOM 780 O O . VAL A 1 102 ? -13.929 4.238 3.884 1.00 97.69 102 VAL A O 1
ATOM 783 N N . ALA A 1 103 ? -13.421 5.701 5.502 1.00 96.94 103 ALA A N 1
ATOM 784 C CA . ALA A 1 103 ? -12.330 6.323 4.753 1.00 96.94 103 ALA A CA 1
ATOM 785 C C . ALA A 1 103 ? -11.229 5.308 4.393 1.00 96.94 103 ALA A C 1
ATOM 787 O O . ALA A 1 103 ? -10.774 5.264 3.248 1.00 96.94 103 ALA A O 1
ATOM 788 N N . GLY A 1 104 ? -10.836 4.457 5.346 1.00 96.75 104 GLY A N 1
ATOM 789 C CA . GLY A 1 104 ? -9.856 3.390 5.143 1.00 96.75 104 GLY A CA 1
ATOM 790 C C . GLY A 1 104 ? -10.331 2.357 4.127 1.00 96.75 104 GLY A C 1
ATOM 791 O O . GLY A 1 104 ? -9.571 1.976 3.237 1.00 96.75 104 GLY A O 1
ATOM 792 N N . PHE A 1 105 ? -11.603 1.964 4.198 1.00 97.31 105 PHE A N 1
ATOM 793 C CA . PHE A 1 105 ? -12.215 1.041 3.247 1.00 97.31 105 PHE A CA 1
ATOM 794 C C . PHE A 1 105 ? -12.272 1.616 1.824 1.00 97.31 105 PHE A C 1
ATOM 796 O O . PHE A 1 105 ? -11.891 0.942 0.867 1.00 97.31 105 PHE A O 1
ATOM 803 N N . LEU A 1 106 ? -12.669 2.880 1.664 1.00 97.38 106 LEU A N 1
ATOM 804 C CA . LEU A 1 106 ? -12.675 3.548 0.358 1.00 97.38 106 LEU A CA 1
ATOM 805 C C . LEU A 1 106 ? -11.262 3.661 -0.226 1.00 97.38 106 LEU A C 1
ATOM 807 O O . LEU A 1 106 ? -11.060 3.407 -1.415 1.00 97.38 106 LEU A O 1
ATOM 811 N N . LEU A 1 107 ? -10.268 3.988 0.605 1.00 96.19 107 LEU A N 1
ATOM 812 C CA . LEU A 1 107 ? -8.872 4.038 0.177 1.00 96.19 107 LEU A CA 1
ATOM 813 C C . LEU A 1 107 ? -8.345 2.654 -0.222 1.00 96.19 107 LEU A C 1
ATOM 815 O O . LEU A 1 107 ? -7.621 2.532 -1.212 1.00 96.19 107 LEU A O 1
ATOM 819 N N . PHE A 1 108 ? -8.742 1.608 0.503 1.00 97.19 108 PHE A N 1
ATOM 820 C CA . PHE A 1 108 ? -8.454 0.222 0.152 1.00 97.19 108 PHE A CA 1
ATOM 821 C C . PHE A 1 108 ? -9.018 -0.143 -1.228 1.00 97.19 108 PHE A C 1
ATOM 823 O O . PHE A 1 108 ? -8.263 -0.616 -2.080 1.00 97.19 108 PHE A O 1
ATOM 830 N N . LEU A 1 109 ? -10.295 0.151 -1.500 1.00 97.31 109 LEU A N 1
ATOM 831 C CA . LEU A 1 109 ? -10.899 -0.078 -2.818 1.00 97.31 109 LEU A CA 1
ATOM 832 C C . LEU A 1 109 ? -10.183 0.712 -3.920 1.00 97.31 109 LEU A C 1
ATOM 834 O O . LEU A 1 109 ? -9.911 0.179 -4.998 1.00 97.31 109 LEU A O 1
ATOM 838 N N . TYR A 1 110 ? -9.816 1.966 -3.645 1.00 95.38 110 TYR A N 1
ATOM 839 C CA . TYR A 1 110 ? -9.065 2.773 -4.601 1.00 95.38 110 TYR A CA 1
ATOM 840 C C . TYR A 1 110 ? -7.663 2.201 -4.864 1.00 95.38 110 TYR A C 1
ATOM 842 O O . TYR A 1 110 ? -7.175 2.235 -5.994 1.00 95.38 110 TYR A O 1
ATOM 850 N N . SER A 1 111 ? -7.038 1.590 -3.854 1.00 96.56 111 SER A N 1
ATOM 851 C CA . SER A 1 111 ? -5.783 0.856 -4.013 1.00 96.56 111 SER A CA 1
ATOM 852 C C . SER A 1 111 ? -5.940 -0.423 -4.836 1.00 96.56 111 SER A C 1
ATOM 854 O O . SER A 1 111 ? -5.076 -0.717 -5.659 1.00 96.56 111 SER A O 1
ATOM 856 N N . LEU A 1 112 ? -7.048 -1.157 -4.697 1.00 97.06 112 LEU A N 1
ATOM 857 C CA . LEU A 1 112 ? -7.331 -2.321 -5.547 1.00 97.06 112 LEU A CA 1
ATOM 858 C C . LEU A 1 112 ? -7.500 -1.932 -7.017 1.00 97.06 112 LEU A C 1
ATOM 860 O O . LEU A 1 112 ? -6.982 -2.623 -7.893 1.00 97.06 112 LEU A O 1
ATOM 864 N N . ARG A 1 113 ? -8.138 -0.791 -7.297 1.00 95.56 113 ARG A N 1
ATOM 865 C CA . ARG A 1 113 ? -8.159 -0.237 -8.656 1.00 95.56 113 ARG A CA 1
ATOM 866 C C . ARG A 1 113 ? -6.741 0.021 -9.173 1.00 95.56 113 ARG A C 1
ATOM 868 O O . ARG A 1 113 ? -6.417 -0.417 -10.271 1.00 95.56 113 ARG A O 1
ATOM 875 N N . GLY A 1 114 ? -5.878 0.647 -8.369 1.00 92.81 114 GLY A N 1
ATOM 876 C CA . GLY A 1 114 ? -4.469 0.842 -8.731 1.00 92.81 114 GLY A CA 1
ATOM 877 C C . GLY A 1 114 ? -3.717 -0.468 -8.979 1.00 92.81 114 GLY A C 1
ATOM 878 O O . GLY A 1 114 ? -2.889 -0.556 -9.887 1.00 92.81 114 GLY A O 1
ATOM 879 N N . SER A 1 115 ? -4.052 -1.526 -8.238 1.00 95.94 115 SER A N 1
ATOM 880 C CA . SER A 1 115 ? -3.515 -2.867 -8.474 1.00 95.94 115 SER A CA 1
ATOM 881 C C . SER A 1 115 ? -3.912 -3.426 -9.843 1.00 95.94 115 SER A C 1
ATOM 883 O O . SER A 1 115 ? -3.060 -3.983 -10.534 1.00 95.94 115 SER A O 1
ATOM 885 N N . LEU A 1 116 ? -5.169 -3.247 -10.259 1.00 95.25 116 LEU A N 1
ATOM 886 C CA . LEU A 1 116 ? -5.654 -3.674 -11.575 1.00 95.25 116 LEU A CA 1
ATOM 887 C C . LEU A 1 116 ? -5.033 -2.846 -12.703 1.00 95.25 116 LEU A C 1
ATOM 889 O O . LEU A 1 116 ? -4.517 -3.416 -13.664 1.00 95.25 116 LEU A O 1
ATOM 893 N N . ASP A 1 117 ? -5.017 -1.521 -12.562 1.00 92.56 117 ASP A N 1
ATOM 894 C CA . ASP A 1 117 ? -4.475 -0.614 -13.576 1.00 92.56 117 ASP A CA 1
ATOM 895 C C . ASP A 1 117 ? -2.984 -0.910 -13.821 1.00 92.56 117 ASP A C 1
ATOM 897 O O . ASP A 1 117 ? -2.558 -1.116 -14.961 1.00 92.56 117 ASP A O 1
ATOM 901 N N . THR A 1 118 ? -2.195 -1.070 -12.754 1.00 93.06 118 THR A N 1
ATOM 902 C CA . THR A 1 118 ? -0.773 -1.441 -12.869 1.00 93.06 118 THR A CA 1
ATOM 903 C C . THR A 1 118 ? -0.567 -2.869 -13.376 1.00 93.06 118 THR A C 1
ATOM 905 O O . THR A 1 118 ? 0.370 -3.112 -14.142 1.00 93.06 118 THR A O 1
ATOM 908 N N . LEU A 1 119 ? -1.453 -3.814 -13.037 1.00 94.06 119 LEU A N 1
ATOM 909 C CA . LEU A 1 119 ? -1.408 -5.165 -13.595 1.00 94.06 119 LEU A CA 1
ATOM 910 C C . LEU A 1 119 ? -1.630 -5.150 -15.105 1.00 94.06 119 LEU A C 1
ATOM 912 O O . LEU A 1 119 ? -0.966 -5.904 -15.812 1.00 94.06 119 LEU A O 1
ATOM 916 N N . LEU A 1 120 ? -2.512 -4.292 -15.618 1.00 89.69 120 LEU A N 1
ATOM 917 C CA . LEU A 1 120 ? -2.759 -4.107 -17.052 1.00 89.69 120 LEU A CA 1
ATOM 918 C C . LEU A 1 120 ? -1.668 -3.272 -17.744 1.00 89.69 120 LEU A C 1
ATOM 920 O O . LEU A 1 120 ? -1.539 -3.332 -18.964 1.00 89.69 120 LEU A O 1
ATOM 924 N N . GLY A 1 121 ? -0.810 -2.601 -16.971 1.00 85.56 121 GLY A N 1
ATOM 925 C CA . GLY A 1 121 ? 0.273 -1.757 -17.479 1.00 85.56 121 GLY A CA 1
ATOM 926 C C . GLY A 1 121 ? -0.160 -0.323 -17.774 1.00 85.56 121 GLY A C 1
ATOM 927 O O . GLY A 1 121 ? 0.522 0.363 -18.530 1.00 85.56 121 GLY A O 1
ATOM 928 N N . TYR A 1 122 ? -1.275 0.123 -17.195 1.00 85.75 122 TYR A N 1
ATOM 929 C CA . TYR A 1 122 ? -1.701 1.515 -17.234 1.00 85.75 122 TYR A CA 1
ATOM 930 C C . TYR A 1 122 ? -0.996 2.340 -16.158 1.00 85.75 122 TYR A C 1
ATOM 932 O O . TYR A 1 122 ? -0.703 1.859 -15.058 1.00 85.75 122 TYR A O 1
ATOM 940 N N . ASP A 1 123 ? -0.757 3.612 -16.469 1.00 82.44 123 ASP A N 1
ATOM 941 C CA . ASP A 1 123 ? -0.257 4.580 -15.503 1.00 82.44 123 ASP A CA 1
ATOM 942 C C . ASP A 1 123 ? -1.324 4.894 -14.461 1.00 82.44 123 ASP A C 1
ATOM 944 O O . ASP A 1 123 ? -2.275 5.635 -14.712 1.00 82.44 123 ASP A O 1
ATOM 948 N N . PHE A 1 124 ? -1.138 4.360 -13.259 1.00 84.38 124 PHE A N 1
ATOM 949 C CA . PHE A 1 124 ? -1.971 4.715 -12.126 1.00 84.38 124 PHE A CA 1
ATOM 950 C C . PHE A 1 124 ? -1.392 5.913 -11.367 1.00 84.38 124 PHE A C 1
ATOM 952 O O . PHE A 1 124 ? -0.182 5.997 -11.116 1.00 84.38 124 PHE A O 1
ATOM 959 N N . ARG A 1 125 ? -2.261 6.858 -10.994 1.00 83.88 125 ARG A N 1
ATOM 960 C CA . ARG A 1 125 ? -1.905 8.034 -10.191 1.00 83.88 125 ARG A CA 1
ATOM 961 C C . ARG A 1 125 ? -3.002 8.306 -9.173 1.00 83.88 125 ARG A C 1
ATOM 963 O O . ARG A 1 125 ? -4.136 8.606 -9.543 1.00 83.88 125 ARG A O 1
ATOM 970 N N . TYR A 1 126 ? -2.664 8.258 -7.886 1.00 79.69 126 TYR A N 1
ATOM 971 C CA . TYR A 1 126 ? -3.603 8.678 -6.845 1.00 79.69 126 TYR A CA 1
ATOM 972 C C . TYR A 1 126 ? -3.898 10.181 -6.973 1.00 79.69 126 TYR A C 1
ATOM 974 O O . TYR A 1 126 ? -2.982 11.004 -7.109 1.00 79.69 126 TYR A O 1
ATOM 982 N N . ALA A 1 127 ? -5.183 10.545 -6.918 1.00 74.00 127 ALA A N 1
ATOM 983 C CA . ALA A 1 127 ? -5.608 11.938 -6.954 1.00 74.00 127 ALA A CA 1
ATOM 984 C C . ALA A 1 127 ? -5.025 12.691 -5.744 1.00 74.00 127 ALA A C 1
ATOM 986 O O . ALA A 1 127 ? -4.968 12.153 -4.641 1.00 74.00 127 ALA A O 1
ATOM 987 N N . GLY A 1 128 ? -4.536 13.914 -5.962 1.00 61.94 128 GLY A N 1
ATOM 988 C CA . GLY A 1 128 ? -3.958 14.767 -4.914 1.00 61.94 128 GLY A CA 1
ATOM 989 C C . GLY A 1 128 ? -2.488 14.502 -4.555 1.00 61.94 128 GLY A C 1
ATOM 990 O O . GLY A 1 128 ? -1.842 15.402 -4.030 1.00 61.94 128 GLY A O 1
ATOM 991 N N . VAL A 1 129 ? -1.919 13.333 -4.882 1.00 61.44 129 VAL A N 1
ATOM 992 C CA . VAL A 1 129 ? -0.525 12.989 -4.503 1.00 61.44 129 VAL A CA 1
ATOM 993 C C . VAL A 1 129 ? 0.367 12.641 -5.706 1.00 61.44 129 VAL A C 1
ATOM 995 O O . VAL A 1 129 ? 1.596 12.703 -5.622 1.00 61.44 129 VAL A O 1
ATOM 998 N N . GLY A 1 130 ? -0.227 12.339 -6.866 1.00 58.41 130 GLY A N 1
ATOM 999 C CA . GLY A 1 130 ? 0.499 11.868 -8.050 1.00 58.41 130 GLY A CA 1
ATOM 1000 C C . GLY A 1 130 ? 1.539 12.841 -8.626 1.00 58.41 130 GLY A C 1
ATOM 1001 O O . GLY A 1 130 ? 2.573 12.392 -9.114 1.00 58.41 130 GLY A O 1
ATOM 1002 N N . SER A 1 131 ? 1.313 14.157 -8.570 1.00 63.38 131 SER A N 1
ATOM 1003 C CA . SER A 1 131 ? 2.252 15.162 -9.104 1.00 63.38 131 SER A CA 1
ATOM 1004 C C . SER A 1 131 ? 3.448 15.411 -8.179 1.00 63.38 131 SER A C 1
ATOM 1006 O O . SER A 1 131 ? 4.568 15.602 -8.653 1.00 63.38 131 SER A O 1
ATOM 1008 N N . TRP A 1 132 ? 3.233 15.369 -6.862 1.00 63.06 132 TRP A N 1
ATOM 1009 C CA . TRP A 1 132 ? 4.295 15.512 -5.866 1.00 63.06 132 TRP A CA 1
ATOM 1010 C C . TRP A 1 132 ? 5.191 14.268 -5.821 1.00 63.06 132 TRP A C 1
ATOM 1012 O O . TRP A 1 132 ? 6.415 14.387 -5.898 1.00 63.06 132 TRP A O 1
ATOM 1022 N N . LEU A 1 133 ? 4.598 13.069 -5.796 1.00 61.31 133 LEU A N 1
ATOM 1023 C CA . LEU A 1 133 ? 5.365 11.820 -5.780 1.00 61.31 133 LEU A CA 1
ATOM 1024 C C . LEU A 1 133 ? 6.186 11.613 -7.046 1.00 61.31 133 LEU A C 1
ATOM 1026 O O . LEU A 1 133 ? 7.275 11.056 -6.966 1.00 61.31 133 LEU A O 1
ATOM 1030 N N . GLU A 1 134 ? 5.707 12.069 -8.203 1.00 65.31 134 GLU A N 1
ATOM 1031 C CA . GLU A 1 134 ? 6.465 11.950 -9.448 1.00 65.31 134 GLU A CA 1
ATOM 1032 C C . GLU A 1 134 ? 7.762 12.767 -9.385 1.00 65.31 134 GLU A C 1
ATOM 1034 O O . GLU A 1 134 ? 8.824 12.276 -9.769 1.00 65.31 134 GLU A O 1
ATOM 1039 N N . ARG A 1 135 ? 7.708 13.977 -8.811 1.00 65.94 135 ARG A N 1
ATOM 1040 C CA . ARG A 1 135 ? 8.902 14.805 -8.579 1.00 65.94 135 ARG A CA 1
ATOM 1041 C C . ARG A 1 135 ? 9.876 14.124 -7.617 1.00 65.94 135 ARG A C 1
ATOM 1043 O O . ARG A 1 135 ? 11.070 14.070 -7.899 1.00 65.94 135 ARG A O 1
ATOM 1050 N N . VAL A 1 136 ? 9.374 13.554 -6.518 1.00 62.06 136 VAL A N 1
ATOM 1051 C CA . VAL A 1 136 ? 10.199 12.841 -5.523 1.00 62.06 136 VAL A CA 1
ATOM 1052 C C . VAL A 1 136 ? 10.806 11.559 -6.101 1.00 62.06 136 VAL A C 1
ATOM 1054 O O . VAL A 1 136 ? 11.964 11.246 -5.825 1.00 62.06 136 VAL A O 1
ATOM 1057 N N . ALA A 1 137 ? 10.056 10.809 -6.909 1.00 58.44 137 ALA A N 1
ATOM 1058 C CA . ALA A 1 137 ? 10.533 9.583 -7.539 1.00 58.44 137 ALA A CA 1
ATOM 1059 C C . ALA A 1 137 ? 11.624 9.868 -8.578 1.00 58.44 137 ALA A C 1
ATOM 1061 O O . ALA A 1 137 ? 12.657 9.201 -8.554 1.00 58.44 137 ALA A O 1
ATOM 1062 N N . ARG A 1 138 ? 11.445 10.895 -9.422 1.00 66.06 138 ARG A N 1
ATOM 1063 C CA . ARG A 1 138 ? 12.476 11.349 -10.370 1.00 66.06 138 ARG A CA 1
ATOM 1064 C C . ARG A 1 138 ? 13.747 11.799 -9.643 1.00 66.06 138 ARG A C 1
ATOM 1066 O O . ARG A 1 138 ? 14.816 11.266 -9.920 1.00 66.06 138 ARG A O 1
ATOM 1073 N N . ALA A 1 139 ? 13.620 12.647 -8.620 1.00 64.62 139 ALA A N 1
ATOM 1074 C CA . ALA A 1 139 ? 14.762 13.087 -7.812 1.00 64.62 139 ALA A CA 1
ATOM 1075 C C . ALA A 1 139 ? 15.481 11.924 -7.092 1.00 64.62 139 ALA A C 1
ATOM 1077 O O . ALA A 1 139 ? 16.697 11.943 -6.913 1.00 64.62 139 ALA A O 1
ATOM 1078 N N . ASN A 1 140 ? 14.751 10.881 -6.680 1.00 61.00 140 ASN A N 1
ATOM 1079 C CA . ASN A 1 140 ? 15.343 9.692 -6.061 1.00 61.00 140 ASN A CA 1
ATOM 1080 C C . ASN A 1 140 ? 16.009 8.735 -7.058 1.00 61.00 140 ASN A C 1
ATOM 1082 O O . ASN A 1 140 ? 16.882 7.972 -6.648 1.00 61.00 140 ASN A O 1
ATOM 1086 N N . LEU A 1 141 ? 15.614 8.741 -8.332 1.00 61.47 141 LEU A N 1
ATOM 1087 C CA . LEU A 1 141 ? 16.295 7.973 -9.381 1.00 61.47 141 LEU A CA 1
ATOM 1088 C C . LEU A 1 141 ? 17.661 8.577 -9.730 1.00 61.47 141 LEU A C 1
ATOM 1090 O O . LEU A 1 141 ? 18.576 7.843 -10.096 1.00 61.47 141 LEU A O 1
ATOM 1094 N N . GLU A 1 142 ? 17.808 9.891 -9.567 1.00 64.62 142 GLU A N 1
ATOM 1095 C CA . GLU A 1 142 ? 19.054 10.624 -9.813 1.00 64.62 142 GLU A CA 1
ATOM 1096 C C . GLU A 1 142 ? 20.053 10.528 -8.649 1.00 64.62 142 GLU A C 1
ATOM 1098 O O . GLU A 1 142 ? 21.245 10.776 -8.833 1.00 64.62 142 GLU A O 1
ATOM 1103 N N . ARG A 1 143 ? 19.608 10.130 -7.446 1.00 52.31 143 ARG A N 1
ATOM 1104 C CA . ARG A 1 143 ? 20.490 9.986 -6.279 1.00 52.31 143 ARG A CA 1
ATOM 1105 C C . ARG A 1 143 ? 21.425 8.774 -6.426 1.00 52.31 143 ARG A C 1
ATOM 1107 O O . ARG A 1 143 ? 20.944 7.638 -6.483 1.00 52.31 143 ARG A O 1
ATOM 1114 N N . PRO A 1 144 ? 22.758 8.968 -6.392 1.00 50.31 144 PRO A N 1
ATOM 1115 C CA . PRO A 1 144 ? 23.710 7.863 -6.347 1.00 50.31 144 PRO A CA 1
ATOM 1116 C C . PRO A 1 144 ? 23.524 7.043 -5.061 1.00 50.31 144 PRO A C 1
ATOM 1118 O O . PRO A 1 144 ? 23.487 7.604 -3.966 1.00 50.31 144 PRO A O 1
ATOM 1121 N N . GLU A 1 145 ? 23.423 5.711 -5.159 1.00 54.75 145 GLU A N 1
ATOM 1122 C CA . GLU A 1 145 ? 23.381 4.867 -3.957 1.00 54.75 145 GLU A CA 1
ATOM 1123 C C . GLU A 1 145 ? 24.750 4.897 -3.233 1.00 54.75 145 GLU A C 1
ATOM 1125 O O . GLU A 1 145 ? 25.772 4.639 -3.879 1.00 54.75 145 GLU A O 1
ATOM 1130 N N . PRO A 1 146 ? 24.807 5.119 -1.899 1.00 50.97 146 PRO A N 1
ATOM 1131 C CA . PRO A 1 146 ? 26.068 5.239 -1.147 1.00 50.97 146 PRO A CA 1
ATOM 1132 C C . PRO A 1 146 ? 26.962 3.983 -1.115 1.00 50.97 146 PRO A C 1
ATOM 1134 O O . PRO A 1 146 ? 28.037 4.014 -0.528 1.00 50.97 146 PRO A O 1
ATOM 1137 N N . GLY A 1 147 ? 26.546 2.868 -1.723 1.00 49.97 147 GLY A N 1
ATOM 1138 C CA . GLY A 1 147 ? 27.254 1.582 -1.668 1.00 49.97 147 GLY A CA 1
ATOM 1139 C C . GLY A 1 147 ? 27.997 1.178 -2.943 1.00 49.97 147 GLY A C 1
ATOM 1140 O O . GLY A 1 147 ? 28.715 0.185 -2.931 1.00 49.97 147 GLY A O 1
ATOM 1141 N N . ARG A 1 148 ? 27.862 1.916 -4.054 1.00 46.84 148 ARG A N 1
ATOM 1142 C CA . ARG A 1 148 ? 28.426 1.507 -5.359 1.00 46.84 148 ARG A CA 1
ATOM 1143 C C . ARG A 1 148 ? 29.816 2.097 -5.652 1.00 46.84 148 ARG A C 1
ATOM 1145 O O . ARG A 1 148 ? 30.199 2.216 -6.808 1.00 46.84 148 ARG A O 1
ATOM 1152 N N . ARG A 1 149 ? 30.572 2.488 -4.616 1.00 48.19 149 ARG A N 1
ATOM 1153 C CA . ARG A 1 149 ? 31.908 3.111 -4.747 1.00 48.19 149 ARG A CA 1
ATOM 1154 C C . ARG A 1 149 ? 33.100 2.241 -4.316 1.00 48.19 149 ARG A C 1
ATOM 1156 O O . ARG A 1 149 ? 34.210 2.753 -4.295 1.00 48.19 149 ARG A O 1
ATOM 1163 N N . ARG A 1 150 ? 32.935 0.952 -3.984 1.00 48.78 150 ARG A N 1
ATOM 1164 C CA . ARG A 1 150 ? 34.065 0.122 -3.496 1.00 48.78 150 ARG A CA 1
ATOM 1165 C C . ARG A 1 150 ? 34.222 -1.267 -4.123 1.00 48.78 150 ARG A C 1
ATOM 1167 O O . ARG A 1 150 ? 34.736 -2.159 -3.471 1.00 48.78 150 ARG A O 1
ATOM 1174 N N . PHE A 1 151 ? 33.838 -1.460 -5.380 1.00 48.91 151 PHE A N 1
ATOM 1175 C CA . PHE A 1 151 ? 34.257 -2.648 -6.137 1.00 48.91 151 PHE A CA 1
ATOM 1176 C C . PHE A 1 151 ? 34.376 -2.276 -7.615 1.00 48.91 151 PHE A C 1
ATOM 1178 O O . PHE A 1 151 ? 33.385 -2.279 -8.339 1.00 48.91 151 PHE A O 1
ATOM 1185 N N . GLY A 1 152 ? 35.572 -1.863 -8.034 1.00 48.44 152 GLY A N 1
ATOM 1186 C CA . GLY A 1 152 ? 35.863 -1.548 -9.435 1.00 48.44 152 GLY A CA 1
ATOM 1187 C C . GLY A 1 152 ? 36.738 -0.313 -9.619 1.00 48.44 152 GLY A C 1
ATOM 1188 O O . GLY A 1 152 ? 36.263 0.674 -10.160 1.00 48.44 152 GLY A O 1
ATOM 1189 N N . SER A 1 153 ? 37.971 -0.361 -9.109 1.00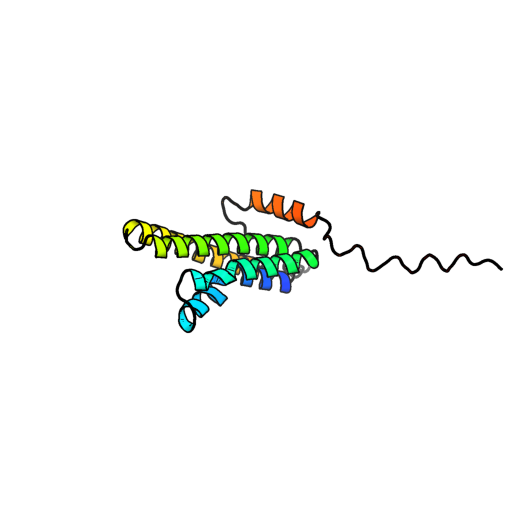 43.16 153 SER A N 1
ATOM 1190 C CA . SER A 1 153 ? 39.139 0.371 -9.642 1.00 43.16 153 SER A CA 1
ATOM 1191 C C . SER A 1 153 ? 40.390 -0.041 -8.857 1.00 43.16 153 SER A C 1
ATOM 1193 O O . SER A 1 153 ? 41.038 0.777 -8.217 1.00 43.16 153 SER A O 1
ATOM 1195 N N . ARG A 1 154 ? 40.695 -1.346 -8.840 1.00 45.12 154 ARG A N 1
ATOM 1196 C CA . ARG A 1 154 ? 41.973 -1.868 -8.324 1.00 45.12 154 ARG A CA 1
ATOM 1197 C C . ARG A 1 154 ? 42.704 -2.733 -9.359 1.00 45.12 154 ARG A C 1
ATOM 1199 O O . ARG A 1 154 ? 43.451 -3.612 -8.974 1.00 45.12 154 ARG A O 1
ATOM 1206 N N . ASP A 1 155 ? 42.475 -2.454 -10.645 1.00 47.59 155 ASP A N 1
ATOM 1207 C CA . ASP A 1 155 ? 43.089 -3.160 -11.788 1.00 47.59 155 ASP A CA 1
ATOM 1208 C C . ASP A 1 155 ? 43.705 -2.189 -12.819 1.00 47.59 155 ASP A C 1
ATOM 1210 O O . ASP A 1 155 ? 43.726 -2.458 -14.015 1.00 47.59 155 ASP A O 1
ATOM 1214 N N . ARG A 1 156 ? 44.185 -1.013 -12.387 1.00 44.19 156 ARG A N 1
ATOM 1215 C CA . ARG A 1 156 ? 44.872 -0.057 -13.281 1.00 44.19 156 ARG A CA 1
ATOM 1216 C C . ARG A 1 156 ? 46.208 0.488 -12.766 1.00 44.19 156 ARG A C 1
ATOM 1218 O O . ARG A 1 156 ? 46.699 1.439 -13.348 1.00 44.19 156 ARG A O 1
ATOM 1225 N N . ASP A 1 157 ? 46.812 -0.143 -11.760 1.00 46.22 157 ASP A N 1
ATOM 1226 C CA . ASP A 1 157 ? 48.123 0.288 -11.235 1.00 46.22 157 ASP A CA 1
ATOM 1227 C C . ASP A 1 157 ? 49.261 -0.715 -11.511 1.00 46.22 157 ASP A C 1
ATOM 1229 O O . ASP A 1 157 ? 50.348 -0.559 -10.976 1.00 46.22 157 ASP A O 1
ATOM 1233 N N . ASN A 1 158 ? 49.050 -1.736 -12.354 1.00 49.59 158 ASN A N 1
ATOM 1234 C CA . ASN A 1 158 ? 50.074 -2.754 -12.654 1.00 49.59 158 ASN A CA 1
ATOM 1235 C C . ASN A 1 158 ? 50.406 -2.895 -14.153 1.00 49.59 158 ASN A C 1
ATOM 1237 O O . ASN A 1 158 ? 50.864 -3.951 -14.582 1.00 49.59 158 ASN A O 1
ATOM 1241 N N . ALA A 1 159 ? 50.161 -1.855 -14.955 1.00 49.03 159 ALA A N 1
ATOM 1242 C CA . ALA A 1 159 ? 50.506 -1.847 -16.382 1.00 49.03 159 ALA A CA 1
ATOM 1243 C C . ALA A 1 159 ? 51.638 -0.874 -16.756 1.00 49.03 159 ALA A C 1
ATOM 1245 O O . ALA A 1 159 ? 52.013 -0.846 -17.921 1.00 49.03 159 ALA A O 1
ATOM 1246 N N . ASP A 1 160 ? 52.214 -0.158 -15.785 1.00 50.72 160 ASP A N 1
ATOM 1247 C CA . ASP A 1 160 ? 53.376 0.713 -15.989 1.00 50.72 160 ASP A CA 1
ATOM 1248 C C . ASP A 1 160 ? 54.527 0.229 -15.091 1.00 50.72 160 ASP A C 1
ATOM 1250 O O . ASP A 1 160 ? 54.862 0.822 -14.068 1.00 50.72 160 ASP A O 1
ATOM 1254 N N . GLY A 1 161 ? 55.070 -0.936 -15.441 1.00 45.28 161 GLY A N 1
ATOM 1255 C CA . GLY A 1 161 ? 56.350 -1.437 -14.949 1.00 45.28 161 GLY A CA 1
ATOM 1256 C C . GLY A 1 161 ? 57.265 -1.638 -16.149 1.00 45.28 161 GLY A C 1
ATOM 1257 O O . GLY A 1 161 ? 57.102 -2.621 -16.869 1.00 45.28 161 GLY A O 1
ATOM 1258 N N . ASP A 1 162 ? 58.141 -0.655 -16.359 1.00 43.91 162 ASP A N 1
ATOM 1259 C CA . ASP A 1 162 ? 59.198 -0.559 -17.377 1.00 43.91 162 ASP A CA 1
ATOM 1260 C C . ASP A 1 162 ? 59.944 -1.879 -17.671 1.00 43.91 162 ASP A C 1
ATOM 1262 O O . ASP A 1 162 ? 60.174 -2.671 -16.750 1.00 43.91 162 ASP A O 1
ATOM 1266 N N . PRO A 1 163 ? 60.433 -2.082 -18.910 1.00 54.38 163 PRO A N 1
ATOM 1267 C CA . PRO A 1 163 ? 61.697 -2.772 -19.150 1.00 54.38 163 PRO A CA 1
ATOM 1268 C C . PRO A 1 163 ? 62.921 -1.876 -18.886 1.00 54.38 163 PRO A C 1
ATOM 1270 O O . PRO A 1 163 ? 62.915 -0.699 -19.314 1.00 54.38 163 PRO A O 1
#

Sequence (163 aa):
MRKPEPATAPYSIIERRGSSVAHAGALLIGIPLTVFFLDPPFSFAPCPVIAYLIARSFRRRKLAWGAFQGMQASLIQLFIFILAAATVYTSPVPNLAATFGVAGFLLFLYSLRGSLDTLLGYDFRYAGVGSWLERVARANLERPEPGRRRFGSRDRDNADGDP

Secondary structure (DSSP, 8-state):
-PPPPP---SS-HHHHHHHHHHHTHIIIIIHHHHHHT--TTGGGTHHHHHHHHHHHHHHHTT-HHHHHHHHHHHHHHHHHHHHHHHHHHTTTSHHHHHHHHHHHHHHHHHHHHHHHHHHHT-----TTTHHHHHHHHHHHHHSPPTTTTSSS-SSSSSS----